Protein AF-A0A9D8VDS2-F1 (afdb_monomer_lite)

Secondary structure (DSSP, 8-state):
--HHHHHHHHHHHHHHHHHHHHHHHHHHHHHHTTS-HHHHHHHHHHHHHHHHHHHHHHHHHHHHHS---HHHHHHHHHHHHHHHHHHHHHHHHHHHHHHHHTT-

Structure (mmCIF, N/CA/C/O backbone):
data_AF-A0A9D8VDS2-F1
#
_entry.id   AF-A0A9D8VDS2-F1
#
loop_
_atom_site.group_PDB
_atom_site.id
_atom_site.type_symbol
_atom_site.label_atom_id
_atom_site.label_alt_id
_atom_site.label_comp_id
_atom_site.label_asym_id
_atom_site.label_entity_id
_atom_site.label_seq_id
_atom_site.pdbx_PDB_ins_code
_atom_site.Cartn_x
_atom_site.Cartn_y
_atom_site.Cartn_z
_atom_site.occupancy
_atom_site.B_iso_or_equiv
_atom_site.auth_seq_id
_atom_site.auth_comp_id
_atom_site.auth_asym_id
_atom_site.auth_atom_id
_atom_site.pdbx_PDB_model_num
ATOM 1 N N . MET A 1 1 ? 14.790 -7.814 -24.261 1.00 57.50 1 MET A N 1
ATOM 2 C CA . MET A 1 1 ? 13.501 -7.673 -23.561 1.00 57.50 1 MET A CA 1
ATOM 3 C C . MET A 1 1 ? 12.586 -6.959 -24.524 1.00 57.50 1 MET A C 1
ATOM 5 O O . MET A 1 1 ? 12.927 -5.843 -24.912 1.00 57.50 1 MET A O 1
ATOM 9 N N . GLU A 1 2 ? 11.538 -7.614 -25.017 1.00 68.19 2 GLU A N 1
ATOM 10 C CA . GLU A 1 2 ? 10.599 -6.914 -25.890 1.00 68.19 2 GLU A CA 1
ATOM 11 C C . GLU A 1 2 ? 9.890 -5.818 -25.078 1.00 68.19 2 GLU A C 1
ATOM 13 O O . GLU A 1 2 ? 9.687 -5.978 -23.869 1.00 68.19 2 GLU A O 1
ATOM 18 N N . PRO A 1 3 ? 9.521 -4.682 -25.692 1.00 71.00 3 PRO A N 1
ATOM 19 C CA . PRO A 1 3 ? 8.855 -3.586 -24.986 1.00 71.00 3 PRO A CA 1
ATOM 20 C C . PRO A 1 3 ? 7.566 -4.027 -24.266 1.00 71.00 3 PRO A C 1
ATOM 22 O O . PRO A 1 3 ? 7.209 -3.438 -23.244 1.00 71.00 3 PRO A O 1
ATOM 25 N N . ASN A 1 4 ? 6.918 -5.098 -24.741 1.00 80.88 4 ASN A N 1
ATOM 26 C CA . ASN A 1 4 ? 5.756 -5.711 -24.095 1.00 80.88 4 ASN A CA 1
ATOM 27 C C . ASN A 1 4 ? 6.094 -6.433 -22.779 1.00 80.88 4 ASN A C 1
ATOM 29 O O . ASN A 1 4 ? 5.335 -6.317 -21.817 1.00 80.88 4 ASN A O 1
ATOM 33 N N . ASP A 1 5 ? 7.236 -7.118 -22.685 1.00 85.00 5 ASP A N 1
ATOM 34 C CA . ASP A 1 5 ? 7.612 -7.886 -21.488 1.00 85.00 5 ASP A CA 1
ATOM 35 C C . ASP A 1 5 ? 7.838 -6.965 -20.287 1.00 85.00 5 ASP A C 1
ATOM 37 O O . ASP A 1 5 ? 7.364 -7.221 -19.179 1.00 85.00 5 ASP A O 1
ATOM 41 N N . ALA A 1 6 ? 8.533 -5.847 -20.518 1.00 82.06 6 ALA A N 1
ATOM 42 C CA . ALA A 1 6 ? 8.790 -4.842 -19.492 1.00 82.06 6 ALA A CA 1
ATOM 43 C C . ALA A 1 6 ? 7.490 -4.179 -19.012 1.00 82.06 6 ALA A C 1
ATOM 45 O O . ALA A 1 6 ? 7.346 -3.87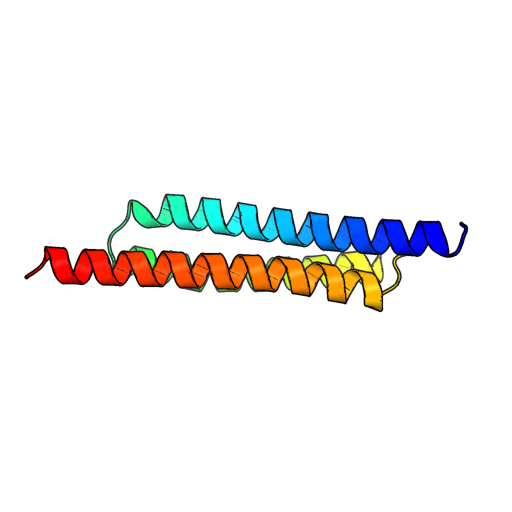5 -17.825 1.00 82.06 6 ALA A O 1
ATOM 46 N N . TYR A 1 7 ? 6.524 -3.985 -19.914 1.00 86.69 7 TYR A N 1
ATOM 47 C CA . TYR A 1 7 ? 5.217 -3.431 -19.578 1.00 86.69 7 TYR A CA 1
ATOM 48 C C . TYR A 1 7 ? 4.401 -4.391 -18.701 1.00 86.69 7 TYR A C 1
ATOM 50 O O . TYR A 1 7 ? 3.953 -4.007 -17.618 1.00 86.69 7 TYR A O 1
ATOM 58 N N . VAL A 1 8 ? 4.268 -5.656 -19.118 1.00 89.38 8 VAL A N 1
ATOM 59 C CA . VAL A 1 8 ? 3.531 -6.690 -18.368 1.00 89.38 8 VAL A CA 1
ATOM 60 C C . VAL A 1 8 ? 4.165 -6.935 -16.997 1.00 89.38 8 VAL A C 1
ATOM 62 O O . VAL A 1 8 ? 3.448 -7.035 -15.997 1.00 89.38 8 VAL A O 1
ATOM 65 N N . LEU A 1 9 ? 5.500 -6.963 -16.918 1.00 87.94 9 LEU A N 1
ATOM 66 C CA . LEU A 1 9 ? 6.226 -7.086 -15.652 1.00 87.94 9 LEU A CA 1
ATOM 67 C C . LEU A 1 9 ? 5.914 -5.916 -14.711 1.00 87.94 9 LEU A C 1
ATOM 69 O O . LEU A 1 9 ? 5.606 -6.132 -13.540 1.00 87.94 9 LEU A O 1
ATOM 73 N N . SER A 1 10 ? 5.948 -4.685 -15.227 1.00 86.69 10 SER A N 1
ATOM 74 C CA . SER A 1 10 ? 5.665 -3.474 -14.445 1.00 86.69 10 SER A CA 1
ATOM 75 C C . SER A 1 10 ? 4.244 -3.488 -13.881 1.00 86.69 10 SER A C 1
ATOM 77 O O . SER A 1 10 ? 4.038 -3.183 -12.707 1.00 86.69 10 SER A O 1
ATOM 79 N N . LEU A 1 11 ? 3.271 -3.895 -14.701 1.00 88.38 11 LEU A N 1
ATOM 80 C CA . LEU A 1 11 ? 1.869 -3.991 -14.305 1.00 88.38 11 LEU A CA 1
ATOM 81 C C . LE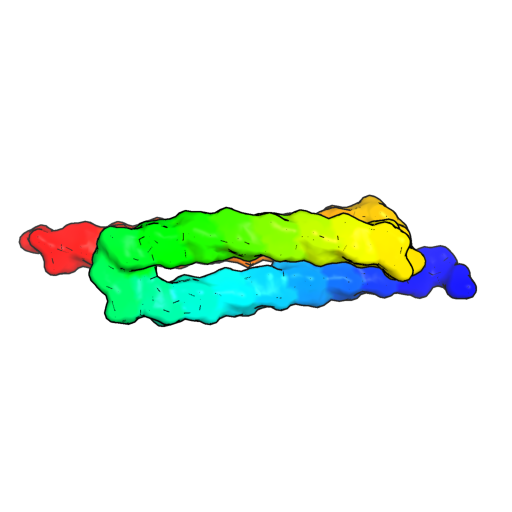U A 1 11 ? 1.660 -5.063 -13.226 1.00 88.38 11 LEU A C 1
ATOM 83 O O . LEU A 1 11 ? 1.014 -4.824 -12.208 1.00 88.38 11 LEU A O 1
ATOM 87 N N . THR A 1 12 ? 2.256 -6.239 -13.430 1.00 90.88 12 THR A N 1
ATOM 88 C CA . THR A 1 12 ? 2.135 -7.374 -12.507 1.00 90.88 12 THR A CA 1
ATOM 89 C C . THR A 1 12 ? 2.776 -7.058 -11.159 1.00 90.88 12 THR A C 1
ATOM 91 O O . THR A 1 12 ? 2.186 -7.344 -10.119 1.00 90.88 12 THR A O 1
ATOM 94 N N . LEU A 1 13 ? 3.949 -6.414 -11.156 1.00 88.38 13 LEU A N 1
ATOM 95 C CA . LEU A 1 13 ? 4.614 -5.983 -9.927 1.00 88.38 13 LEU A CA 1
ATOM 96 C C . LEU A 1 13 ? 3.799 -4.921 -9.185 1.00 88.38 13 LEU A C 1
ATOM 98 O O . LEU A 1 13 ? 3.616 -5.048 -7.976 1.00 88.38 13 LEU A O 1
ATOM 102 N N . GLY A 1 14 ? 3.264 -3.916 -9.882 1.00 83.25 14 GLY A N 1
ATOM 103 C CA . GLY A 1 14 ? 2.420 -2.897 -9.254 1.00 83.25 14 GLY A CA 1
ATOM 104 C C . GLY A 1 14 ? 1.184 -3.507 -8.587 1.00 83.25 14 GLY A C 1
ATOM 105 O O . GLY A 1 14 ? 0.902 -3.218 -7.420 1.00 83.25 14 GLY A O 1
ATOM 106 N N . ILE A 1 15 ? 0.508 -4.437 -9.274 1.00 88.31 15 ILE A N 1
ATOM 107 C CA . ILE A 1 15 ? -0.627 -5.189 -8.718 1.00 88.31 15 ILE A CA 1
ATOM 108 C C . ILE A 1 15 ? -0.196 -6.021 -7.507 1.00 88.31 15 ILE A C 1
ATOM 110 O O . ILE A 1 15 ? -0.839 -5.945 -6.462 1.00 88.31 15 ILE A O 1
ATOM 114 N N . ALA A 1 16 ? 0.892 -6.788 -7.614 1.00 90.31 16 ALA A N 1
ATOM 115 C CA . ALA A 1 16 ? 1.371 -7.645 -6.533 1.00 90.31 16 ALA A CA 1
ATOM 116 C C . ALA A 1 16 ? 1.683 -6.839 -5.262 1.00 90.31 16 ALA A C 1
ATOM 118 O O . ALA A 1 16 ? 1.222 -7.198 -4.178 1.00 90.31 16 ALA A O 1
ATOM 119 N N . PHE A 1 17 ? 2.385 -5.709 -5.389 1.00 87.38 17 PHE A N 1
ATOM 120 C CA . PHE A 1 17 ? 2.662 -4.818 -4.259 1.00 87.38 17 PHE A CA 1
ATOM 121 C C . PHE A 1 17 ? 1.384 -4.208 -3.672 1.00 87.38 17 PHE A C 1
ATOM 123 O O . PHE A 1 17 ? 1.238 -4.158 -2.448 1.00 87.38 17 PHE A O 1
ATOM 130 N N . GLY A 1 18 ? 0.435 -3.797 -4.516 1.00 82.94 18 GLY A N 1
ATOM 131 C CA . GLY A 1 18 ? -0.868 -3.308 -4.064 1.00 82.94 18 GLY A CA 1
ATOM 132 C C . GLY A 1 18 ? -1.660 -4.367 -3.284 1.00 82.94 18 GLY A C 1
ATOM 133 O O . GLY A 1 18 ? -2.243 -4.067 -2.241 1.00 82.94 18 GLY A O 1
ATOM 134 N N . VAL A 1 19 ? -1.633 -5.625 -3.733 1.00 87.75 19 VAL A N 1
ATOM 135 C CA . VAL A 1 19 ? -2.278 -6.755 -3.043 1.00 87.75 19 VAL A CA 1
ATOM 136 C C . VAL A 1 19 ? -1.603 -7.039 -1.701 1.00 87.75 19 VAL A C 1
ATOM 138 O O . VAL A 1 19 ? -2.296 -7.193 -0.695 1.00 87.75 19 VAL A O 1
ATOM 141 N N . VAL A 1 20 ? -0.266 -7.056 -1.649 1.00 89.38 20 VAL A N 1
ATOM 142 C CA . VAL A 1 20 ? 0.490 -7.241 -0.397 1.00 89.38 20 VAL A CA 1
ATOM 143 C C . VAL A 1 20 ? 0.155 -6.138 0.608 1.00 89.38 20 VAL A C 1
ATOM 145 O O . VAL A 1 20 ? -0.082 -6.429 1.783 1.00 89.38 20 VAL A O 1
ATOM 148 N N . TYR A 1 21 ? 0.054 -4.886 0.151 1.00 87.81 21 TYR A N 1
ATOM 149 C CA . TYR A 1 21 ? -0.394 -3.772 0.986 1.00 87.81 21 TYR A CA 1
ATOM 150 C C . TYR A 1 21 ? -1.805 -4.006 1.546 1.00 87.81 21 TYR A C 1
ATOM 152 O O . TYR A 1 21 ? -2.022 -3.878 2.755 1.00 87.81 21 TYR A O 1
ATOM 160 N N . GLY A 1 22 ? -2.759 -4.381 0.687 1.00 83.50 22 GLY A N 1
ATOM 161 C CA . GLY A 1 22 ? -4.138 -4.659 1.095 1.00 83.50 22 GLY A CA 1
ATOM 162 C C . GLY A 1 22 ? -4.238 -5.813 2.098 1.00 83.50 22 GLY A C 1
ATOM 163 O O . GLY A 1 22 ? -5.006 -5.746 3.057 1.00 83.50 22 GLY A O 1
ATOM 164 N N . LEU A 1 23 ? -3.410 -6.846 1.945 1.00 86.94 23 LEU A N 1
ATOM 165 C CA . LEU A 1 23 ? -3.373 -7.975 2.871 1.00 86.94 23 LEU A CA 1
ATOM 166 C C . LEU A 1 23 ? -2.792 -7.574 4.235 1.00 86.94 23 LEU A C 1
ATOM 168 O O . LEU A 1 23 ? -3.358 -7.918 5.275 1.00 86.94 23 LEU A O 1
ATOM 172 N N . ALA A 1 24 ? -1.705 -6.796 4.239 1.00 84.06 24 ALA A N 1
ATOM 173 C CA . ALA A 1 24 ? -1.119 -6.250 5.461 1.00 84.06 24 ALA A CA 1
ATOM 174 C C . ALA A 1 24 ? -2.128 -5.370 6.214 1.00 84.06 24 ALA A C 1
ATOM 176 O O . ALA A 1 24 ? -2.299 -5.526 7.425 1.00 84.06 24 ALA A O 1
ATOM 177 N N . SER A 1 25 ? -2.851 -4.514 5.482 1.00 80.75 25 SER A N 1
ATOM 178 C CA . SER A 1 25 ? -3.961 -3.714 6.006 1.00 80.75 25 SER A CA 1
ATOM 179 C C . SER A 1 25 ? -5.001 -4.574 6.719 1.00 80.75 25 SER A C 1
ATOM 181 O O . SER A 1 25 ? -5.298 -4.367 7.899 1.00 80.75 25 SER A O 1
ATOM 183 N N . PHE A 1 26 ? -5.501 -5.595 6.024 1.00 82.56 26 PHE A N 1
ATOM 184 C CA . PHE A 1 26 ? -6.545 -6.468 6.537 1.00 82.56 26 PHE A CA 1
ATOM 185 C C . PHE A 1 26 ? -6.121 -7.212 7.812 1.00 82.56 26 PHE A C 1
ATOM 187 O O . PHE A 1 26 ? -6.904 -7.328 8.759 1.00 82.56 26 PHE A O 1
ATOM 194 N N . ILE A 1 27 ? -4.871 -7.680 7.877 1.00 84.12 27 ILE A N 1
ATOM 195 C CA . ILE A 1 27 ? -4.329 -8.358 9.063 1.00 84.12 27 ILE A CA 1
ATOM 196 C C . ILE A 1 27 ? -4.233 -7.387 10.244 1.00 84.12 27 ILE A C 1
ATOM 198 O O . ILE A 1 27 ? -4.719 -7.704 11.333 1.00 84.12 27 ILE A O 1
ATOM 202 N N . THR A 1 28 ? -3.655 -6.197 10.041 1.00 80.06 28 THR A N 1
ATOM 203 C CA . THR A 1 28 ? -3.564 -5.167 11.091 1.00 80.06 28 THR A CA 1
ATOM 204 C C . THR A 1 28 ? -4.948 -4.806 11.619 1.00 80.06 28 THR A C 1
ATOM 206 O O . THR A 1 28 ? -5.157 -4.753 12.833 1.00 80.06 28 THR A O 1
ATOM 209 N N . TYR A 1 29 ? -5.914 -4.641 10.718 1.00 75.88 29 TYR A N 1
ATOM 210 C CA . TYR A 1 29 ? -7.296 -4.352 11.065 1.00 75.88 29 TYR A CA 1
ATOM 211 C C . TYR A 1 29 ? -7.929 -5.469 11.903 1.00 75.88 29 TYR A C 1
ATOM 213 O O . TYR A 1 29 ? -8.462 -5.214 12.984 1.00 75.88 29 TYR A O 1
ATOM 221 N N . ARG A 1 30 ? -7.807 -6.729 11.467 1.00 79.50 30 ARG A N 1
ATOM 222 C CA . ARG A 1 30 ? -8.352 -7.889 12.190 1.00 79.50 30 ARG A CA 1
ATOM 223 C C . ARG A 1 30 ? -7.778 -8.018 13.604 1.00 79.50 30 ARG A C 1
ATOM 225 O O . ARG A 1 30 ? -8.498 -8.422 14.517 1.00 79.50 30 ARG A O 1
ATOM 232 N N . LEU A 1 31 ? -6.507 -7.664 13.796 1.00 77.69 31 LEU A N 1
ATOM 233 C CA . LEU A 1 31 ? -5.863 -7.638 15.112 1.00 77.69 31 LEU A CA 1
ATOM 234 C C . LEU A 1 31 ? -6.349 -6.466 15.976 1.00 77.69 31 LEU A C 1
ATOM 236 O O . LEU A 1 31 ? -6.543 -6.633 17.181 1.00 77.69 31 LEU A O 1
ATOM 240 N N . ALA A 1 32 ? -6.586 -5.300 15.371 1.00 75.50 32 ALA A N 1
ATOM 241 C CA . ALA 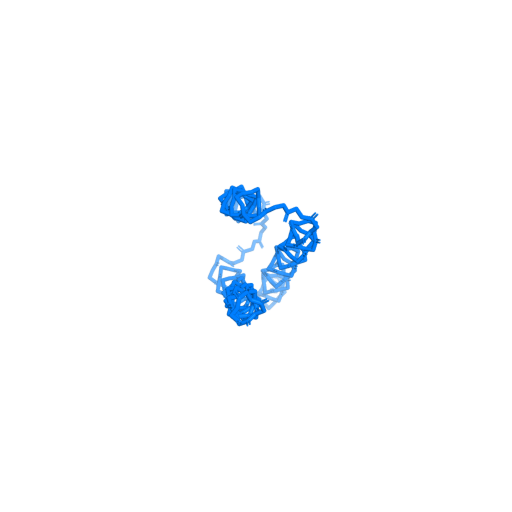A 1 32 ? -7.058 -4.107 16.069 1.00 75.50 32 ALA A CA 1
ATOM 242 C C . ALA A 1 32 ? -8.481 -4.272 16.627 1.00 75.50 32 ALA A C 1
ATOM 244 O O . ALA A 1 32 ? -8.772 -3.765 17.711 1.00 75.50 32 ALA A O 1
ATOM 245 N N . LEU A 1 33 ? -9.350 -5.021 15.937 1.00 72.56 33 LEU A N 1
ATOM 246 C CA . LEU A 1 33 ? -10.748 -5.232 16.343 1.00 72.56 33 LEU A CA 1
ATOM 247 C C . LEU A 1 33 ? -10.941 -5.923 17.691 1.00 72.56 33 LEU A C 1
ATOM 249 O O . LEU A 1 33 ? -12.012 -5.826 18.281 1.00 72.56 33 LEU A O 1
ATOM 253 N N . ARG A 1 34 ? -9.917 -6.607 18.202 1.00 73.81 34 ARG A N 1
ATOM 254 C CA . ARG A 1 34 ? -9.972 -7.269 19.513 1.00 73.81 34 ARG A CA 1
ATOM 255 C C . ARG A 1 34 ? -9.642 -6.331 20.679 1.00 73.81 34 ARG A C 1
ATOM 257 O O . ARG A 1 34 ? -9.567 -6.793 21.814 1.00 73.81 34 ARG A O 1
ATOM 264 N N . LYS A 1 35 ? -9.381 -5.044 20.423 1.00 76.62 35 LYS A N 1
ATOM 265 C CA . LYS A 1 35 ? -8.909 -4.081 21.431 1.00 76.62 35 LYS A CA 1
ATOM 266 C C . LYS A 1 35 ? -9.913 -2.951 21.678 1.00 76.62 35 LYS A C 1
ATOM 268 O O . LYS A 1 35 ? -10.849 -2.747 20.915 1.00 76.62 35 LYS A O 1
ATOM 273 N N . SER A 1 36 ? -9.704 -2.213 22.773 1.00 77.88 36 SER A N 1
ATOM 274 C CA . SER A 1 36 ? -10.529 -1.055 23.150 1.00 77.88 36 SER A CA 1
ATOM 275 C C . SER A 1 36 ? -10.579 0.008 22.040 1.00 77.88 36 SER A C 1
ATOM 277 O O . SER A 1 36 ? -9.622 0.143 21.281 1.00 77.88 36 SER A O 1
ATOM 279 N N . ALA A 1 37 ? -11.643 0.818 21.984 1.00 72.44 37 ALA A N 1
ATOM 280 C CA . ALA A 1 37 ? -11.825 1.850 20.952 1.00 72.44 37 ALA A CA 1
ATOM 281 C C . ALA A 1 37 ? -10.635 2.829 20.830 1.00 72.44 37 ALA A C 1
ATOM 283 O O . ALA A 1 37 ? -10.236 3.188 19.722 1.00 72.44 37 ALA A O 1
ATOM 284 N N . ARG A 1 38 ? -10.014 3.209 21.958 1.00 74.94 38 ARG A N 1
ATOM 285 C CA . ARG A 1 38 ? -8.822 4.077 21.975 1.00 74.94 38 ARG A CA 1
ATOM 286 C C . ARG A 1 38 ? -7.605 3.381 21.362 1.00 74.94 38 ARG A C 1
ATOM 288 O O . ARG A 1 38 ? -6.891 3.971 20.555 1.00 74.94 38 ARG A O 1
ATOM 295 N N . THR A 1 39 ? -7.381 2.117 21.718 1.00 76.31 39 THR A N 1
ATOM 296 C CA . THR A 1 39 ? -6.286 1.306 21.163 1.00 76.31 39 THR A CA 1
ATOM 297 C C . THR A 1 39 ? -6.520 0.986 19.688 1.00 76.31 39 THR A C 1
ATOM 299 O O . THR A 1 39 ? -5.572 0.986 18.912 1.00 76.31 39 THR A O 1
ATOM 302 N 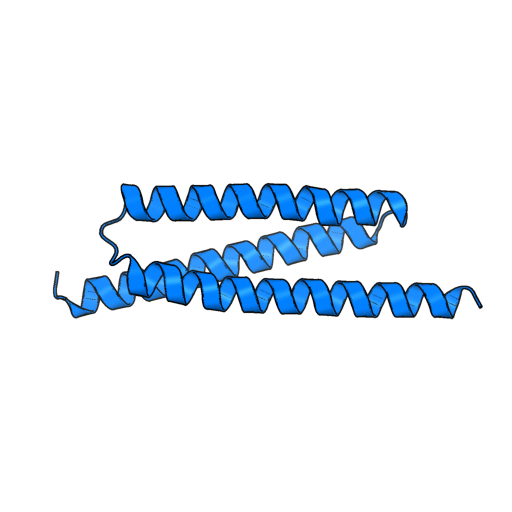N . PHE A 1 40 ? -7.771 0.765 19.285 1.00 77.69 40 PHE A N 1
ATOM 303 C CA . PHE A 1 40 ? -8.158 0.547 17.896 1.00 77.69 40 PHE A CA 1
ATOM 304 C C . PHE A 1 40 ? -7.787 1.744 17.017 1.00 77.69 40 PHE A C 1
ATOM 306 O O . PHE A 1 40 ? -7.113 1.555 16.012 1.00 77.69 40 PHE A O 1
ATOM 313 N N . MET A 1 41 ? -8.145 2.972 17.418 1.00 78.00 41 MET A N 1
ATOM 314 C CA . MET A 1 41 ? -7.773 4.176 16.662 1.00 78.00 41 MET A CA 1
ATOM 315 C C . MET A 1 41 ? -6.256 4.344 16.562 1.00 78.00 41 MET A C 1
ATOM 317 O O . MET A 1 41 ? -5.746 4.621 15.481 1.00 78.00 41 MET A O 1
ATOM 321 N N . MET A 1 42 ? -5.525 4.127 17.660 1.00 81.19 42 MET A N 1
ATOM 322 C CA . MET A 1 42 ? -4.063 4.237 17.661 1.00 81.19 42 MET A CA 1
ATOM 323 C C . MET A 1 42 ? -3.405 3.203 16.733 1.00 81.19 42 MET A C 1
ATOM 325 O O . MET A 1 42 ? -2.491 3.546 15.989 1.00 81.19 42 MET A O 1
ATOM 329 N N . VAL A 1 43 ? -3.896 1.959 16.719 1.00 79.94 43 VAL A N 1
ATOM 330 C CA . VAL A 1 43 ? -3.394 0.901 15.824 1.00 79.94 43 VAL A CA 1
ATOM 331 C C . VAL A 1 43 ? -3.816 1.141 14.373 1.00 79.94 43 VAL A C 1
ATOM 333 O O . VAL A 1 43 ? -3.018 0.905 13.471 1.00 79.94 43 VAL A O 1
ATOM 336 N N . ALA A 1 44 ? -5.029 1.637 14.129 1.00 78.19 44 ALA A N 1
ATOM 337 C CA . ALA A 1 44 ? -5.517 1.933 12.786 1.00 78.19 44 ALA A CA 1
ATOM 338 C C . ALA A 1 44 ? -4.728 3.087 12.149 1.00 78.19 44 ALA A C 1
ATOM 340 O O . ALA A 1 44 ? -4.132 2.897 11.092 1.00 78.19 44 ALA A O 1
ATOM 341 N N . PHE A 1 45 ? -4.646 4.245 12.813 1.00 80.00 45 PHE A N 1
ATOM 342 C CA . PHE A 1 45 ? -3.912 5.408 12.301 1.00 80.00 45 PHE A CA 1
ATOM 343 C C . PHE A 1 45 ? -2.397 5.192 12.305 1.00 80.00 45 PHE A C 1
ATOM 345 O O . PHE A 1 45 ? -1.738 5.457 11.302 1.00 80.00 45 PHE A O 1
ATOM 352 N N . GLY A 1 46 ? -1.836 4.664 13.398 1.00 83.56 46 GLY A N 1
ATOM 353 C CA . GLY A 1 46 ? -0.404 4.368 13.479 1.00 83.56 46 GLY A CA 1
ATOM 354 C C . GLY A 1 46 ? 0.012 3.293 12.475 1.00 83.56 46 GLY A C 1
ATOM 355 O O . GLY A 1 46 ? 0.987 3.456 11.745 1.00 83.56 46 GLY A O 1
ATOM 356 N N . GLY A 1 47 ? -0.777 2.223 12.364 1.00 82.56 47 GLY A N 1
ATOM 357 C CA . GLY A 1 47 ? -0.564 1.172 11.375 1.00 82.56 47 GLY A CA 1
ATOM 358 C C . GLY A 1 47 ? -0.727 1.669 9.939 1.00 82.56 47 GLY A C 1
ATOM 359 O O . GLY A 1 47 ? 0.001 1.211 9.064 1.00 82.56 47 GLY A O 1
ATOM 360 N N . MET A 1 48 ? -1.642 2.607 9.678 1.00 84.38 48 MET A N 1
ATOM 361 C CA . MET A 1 48 ? -1.790 3.245 8.366 1.00 84.38 48 MET A CA 1
ATOM 362 C C . MET A 1 48 ? -0.554 4.078 8.011 1.00 84.38 48 MET A C 1
ATOM 364 O O . MET A 1 48 ? -0.019 3.907 6.920 1.00 84.38 48 MET A O 1
ATOM 368 N N . ALA A 1 49 ? -0.048 4.905 8.931 1.00 86.50 49 ALA A N 1
ATOM 369 C CA . ALA A 1 49 ? 1.159 5.706 8.709 1.00 86.50 49 ALA A CA 1
ATOM 370 C C . ALA A 1 49 ? 2.388 4.832 8.401 1.00 86.50 49 ALA A C 1
ATOM 372 O O . ALA A 1 49 ? 3.094 5.073 7.422 1.00 86.50 49 ALA A O 1
ATOM 373 N N . ILE A 1 50 ? 2.601 3.767 9.182 1.00 86.69 50 ILE A N 1
ATOM 374 C CA . ILE A 1 50 ? 3.700 2.817 8.953 1.00 86.69 50 ILE A CA 1
ATOM 375 C C . ILE A 1 50 ? 3.545 2.134 7.588 1.00 86.69 50 ILE A C 1
ATOM 377 O O . ILE A 1 50 ? 4.506 2.054 6.826 1.00 86.69 50 ILE A O 1
ATOM 381 N N . ARG A 1 51 ? 2.337 1.672 7.241 1.00 84.06 51 ARG A N 1
ATOM 382 C CA . ARG A 1 51 ? 2.075 1.036 5.942 1.00 84.06 51 ARG A CA 1
ATOM 383 C C . ARG A 1 51 ? 2.279 1.993 4.769 1.00 84.06 51 ARG A C 1
ATOM 385 O O . ARG A 1 51 ? 2.803 1.562 3.750 1.00 84.06 51 ARG A O 1
ATOM 392 N N . LEU A 1 52 ? 1.909 3.267 4.906 1.00 86.94 52 LEU A N 1
ATOM 393 C CA . LEU A 1 52 ? 2.169 4.302 3.900 1.00 86.94 52 LEU A CA 1
ATOM 394 C C . LEU A 1 52 ? 3.668 4.530 3.698 1.00 86.94 52 LEU A C 1
ATOM 396 O O . LEU A 1 52 ? 4.123 4.546 2.558 1.00 86.94 52 LEU A O 1
ATOM 400 N N . MET A 1 53 ? 4.442 4.639 4.784 1.00 90.19 53 MET A N 1
ATOM 401 C CA . MET A 1 53 ? 5.900 4.742 4.680 1.00 90.19 53 MET A CA 1
ATOM 402 C C . MET A 1 53 ? 6.508 3.504 4.021 1.00 90.19 53 MET A C 1
ATOM 404 O O . MET A 1 53 ? 7.315 3.643 3.110 1.00 90.19 53 MET A O 1
ATOM 408 N N . MET A 1 54 ? 6.102 2.297 4.426 1.00 88.56 54 MET A N 1
ATOM 409 C CA . MET A 1 54 ? 6.604 1.062 3.813 1.00 88.56 54 MET A CA 1
ATOM 410 C C . MET A 1 54 ? 6.245 0.968 2.329 1.00 88.56 54 MET A C 1
ATOM 412 O O . MET A 1 54 ? 7.095 0.598 1.526 1.00 88.56 54 MET A O 1
ATOM 416 N N . ALA A 1 55 ? 5.016 1.330 1.956 1.00 87.31 55 ALA A N 1
ATOM 417 C CA . ALA A 1 55 ? 4.572 1.366 0.568 1.00 87.31 55 ALA A CA 1
ATOM 418 C C . ALA A 1 55 ? 5.392 2.360 -0.266 1.00 87.31 55 ALA A C 1
ATOM 420 O O . ALA A 1 55 ? 5.875 2.003 -1.337 1.00 87.31 55 ALA A O 1
ATOM 421 N N . ALA A 1 56 ? 5.602 3.577 0.243 1.00 89.88 56 ALA A N 1
ATOM 422 C CA . ALA A 1 56 ? 6.420 4.587 -0.422 1.00 89.88 56 ALA A CA 1
ATOM 423 C C . ALA A 1 56 ? 7.867 4.107 -0.603 1.00 89.88 56 ALA A C 1
ATOM 425 O O . ALA A 1 56 ? 8.400 4.166 -1.709 1.00 89.88 56 ALA A O 1
ATOM 426 N N . THR A 1 57 ? 8.478 3.557 0.450 1.00 91.50 57 THR A N 1
ATOM 427 C CA . THR A 1 57 ? 9.828 2.983 0.387 1.00 91.50 57 THR A CA 1
ATOM 428 C C . THR A 1 57 ? 9.904 1.838 -0.620 1.00 91.50 57 THR A C 1
ATOM 430 O O . THR A 1 57 ? 10.834 1.794 -1.417 1.00 91.50 57 THR A O 1
ATOM 433 N N . ALA A 1 58 ? 8.920 0.936 -0.638 1.00 89.25 58 ALA A N 1
ATOM 434 C CA . ALA A 1 58 ? 8.871 -0.169 -1.590 1.00 89.25 58 ALA A CA 1
ATOM 435 C C . ALA A 1 58 ? 8.770 0.323 -3.041 1.00 89.25 58 ALA A C 1
ATOM 437 O O . ALA A 1 58 ? 9.512 -0.153 -3.894 1.00 89.25 58 ALA A O 1
ATOM 438 N N . VAL A 1 59 ? 7.910 1.309 -3.313 1.00 90.56 59 VAL A N 1
ATOM 439 C CA . VAL A 1 59 ? 7.793 1.938 -4.638 1.00 90.56 59 VAL A CA 1
ATOM 440 C C . VAL A 1 59 ? 9.124 2.554 -5.065 1.00 90.56 59 VAL A C 1
ATOM 442 O O . VAL A 1 59 ? 9.574 2.301 -6.179 1.00 90.56 59 VAL A O 1
ATOM 445 N N . VAL A 1 60 ? 9.785 3.308 -4.180 1.00 93.69 60 VAL A N 1
ATOM 446 C CA . VAL A 1 60 ? 11.098 3.910 -4.463 1.00 93.69 60 VAL A CA 1
ATOM 447 C C . VAL A 1 60 ? 12.150 2.836 -4.743 1.00 93.69 60 VAL A C 1
ATOM 449 O O . VAL A 1 60 ? 12.885 2.953 -5.719 1.00 93.69 60 VAL A O 1
ATOM 452 N N . LEU A 1 61 ? 12.202 1.770 -3.939 1.00 92.00 61 LEU A N 1
ATOM 453 C CA . LEU A 1 61 ? 13.141 0.664 -4.142 1.00 92.00 61 LEU A CA 1
ATOM 454 C C . LEU A 1 61 ? 12.904 -0.050 -5.474 1.00 92.00 61 LEU A C 1
ATOM 456 O O . LEU A 1 61 ? 13.864 -0.337 -6.182 1.00 92.00 61 LEU A O 1
ATOM 460 N N . VAL A 1 62 ? 11.648 -0.308 -5.845 1.00 89.94 62 VAL A N 1
ATOM 461 C CA . VAL A 1 62 ? 11.324 -0.946 -7.128 1.00 89.94 62 VAL A CA 1
ATOM 462 C C . VAL A 1 62 ? 11.719 -0.044 -8.295 1.00 89.94 62 VAL A C 1
ATOM 464 O O . VAL A 1 62 ? 12.356 -0.521 -9.225 1.00 89.94 62 VAL A O 1
ATOM 467 N N . LEU A 1 63 ? 11.417 1.255 -8.234 1.00 90.19 63 LEU A N 1
ATOM 468 C CA . LEU A 1 63 ? 11.798 2.200 -9.289 1.00 90.19 63 LEU A CA 1
ATOM 469 C C . LEU A 1 63 ? 13.318 2.393 -9.408 1.00 90.19 63 LEU A C 1
ATOM 471 O O . LEU A 1 63 ? 13.806 2.660 -10.501 1.00 90.19 63 LEU A O 1
ATOM 475 N N . ALA A 1 64 ? 14.060 2.272 -8.305 1.00 91.38 64 ALA A N 1
ATOM 476 C CA . ALA A 1 64 ? 15.512 2.432 -8.298 1.00 91.38 64 ALA A CA 1
ATOM 477 C C . ALA A 1 64 ? 16.269 1.160 -8.714 1.00 91.38 64 ALA A C 1
ATOM 479 O O . ALA A 1 64 ? 17.350 1.261 -9.290 1.00 91.38 64 ALA A O 1
ATOM 480 N N . LEU A 1 65 ? 15.741 -0.026 -8.391 1.00 90.94 65 LEU A N 1
ATOM 481 C CA . LEU A 1 65 ? 16.469 -1.295 -8.517 1.00 90.94 65 LEU A CA 1
ATOM 482 C C . LEU A 1 65 ? 15.936 -2.213 -9.621 1.00 90.94 65 LEU A C 1
ATOM 484 O O . LEU A 1 65 ? 16.690 -3.045 -10.125 1.00 90.94 65 LEU A O 1
ATOM 488 N N . ALA A 1 66 ? 14.655 -2.112 -9.982 1.00 85.81 66 ALA A N 1
ATOM 489 C CA . ALA A 1 66 ? 14.046 -2.989 -10.975 1.00 85.81 66 ALA A CA 1
ATOM 490 C C . ALA A 1 66 ? 13.982 -2.309 -12.354 1.00 85.81 66 ALA A C 1
ATOM 492 O O . ALA A 1 66 ? 13.694 -1.115 -12.443 1.00 85.81 66 ALA A O 1
ATOM 493 N N . PRO A 1 67 ? 14.173 -3.061 -13.453 1.00 83.88 67 PRO A N 1
ATOM 494 C CA . PRO A 1 67 ? 14.033 -2.546 -14.813 1.00 83.88 67 PRO A CA 1
ATOM 495 C C . PRO A 1 67 ? 12.548 -2.426 -15.205 1.00 83.88 67 PRO A C 1
ATOM 497 O O . PRO A 1 67 ? 12.068 -3.108 -16.111 1.00 83.88 67 PRO A O 1
ATOM 500 N N . VAL A 1 68 ? 11.795 -1.591 -14.485 1.00 86.69 68 VAL A N 1
ATOM 501 C CA . VAL A 1 68 ? 10.358 -1.364 -14.699 1.00 86.69 68 VAL A CA 1
ATOM 502 C C . VAL A 1 68 ? 10.094 -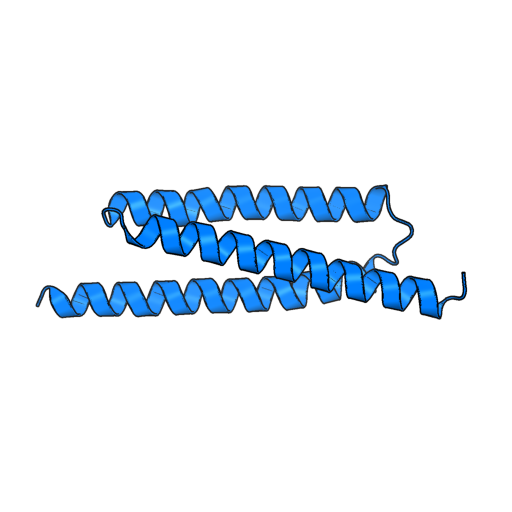0.031 -15.390 1.00 86.69 68 VAL A C 1
ATOM 504 O O . VAL A 1 68 ? 10.821 0.945 -15.221 1.00 86.69 68 VAL A O 1
ATOM 507 N N . GLN A 1 69 ? 9.003 0.029 -16.151 1.00 88.44 69 GLN A N 1
ATOM 508 C CA . GLN A 1 69 ? 8.496 1.278 -16.701 1.00 88.44 69 GLN A CA 1
ATOM 509 C C . GLN A 1 69 ? 7.725 2.031 -15.600 1.00 88.44 69 GLN A C 1
ATOM 511 O O . GLN A 1 69 ? 6.741 1.494 -15.077 1.00 88.44 69 GLN A O 1
ATOM 516 N N . PRO A 1 70 ? 8.114 3.273 -15.250 1.00 87.19 70 PRO A N 1
ATOM 517 C CA . PRO A 1 70 ? 7.563 3.957 -14.080 1.00 87.19 70 PRO A CA 1
ATOM 518 C C . PRO A 1 70 ? 6.050 4.164 -14.152 1.00 87.19 70 PRO A C 1
ATOM 520 O O . PRO A 1 70 ? 5.338 3.907 -13.186 1.00 87.19 70 PRO A O 1
ATOM 523 N N . LEU A 1 71 ? 5.544 4.595 -15.309 1.00 91.75 71 LEU A N 1
ATOM 524 C CA . LEU A 1 71 ? 4.136 4.948 -15.475 1.00 91.75 71 LEU A CA 1
ATOM 525 C C . LEU A 1 71 ? 3.177 3.752 -15.271 1.00 91.75 71 LEU A C 1
ATOM 527 O O . LEU A 1 71 ? 2.286 3.862 -14.425 1.00 91.75 71 LEU A O 1
ATOM 531 N N . PRO A 1 72 ? 3.330 2.600 -15.959 1.00 89.19 72 PRO A N 1
ATOM 532 C CA . PRO A 1 72 ? 2.459 1.441 -15.736 1.00 89.19 72 PRO A CA 1
ATOM 533 C C . PRO A 1 72 ? 2.620 0.823 -14.340 1.00 89.19 72 PRO A C 1
ATOM 535 O O . PRO A 1 72 ? 1.632 0.366 -13.765 1.00 89.19 72 PRO A O 1
ATOM 538 N N . PHE A 1 73 ? 3.823 0.847 -13.754 1.00 88.06 73 PHE A N 1
ATOM 539 C CA . PHE A 1 73 ? 4.030 0.383 -12.379 1.00 88.06 73 PHE A CA 1
ATOM 540 C C . PHE A 1 73 ? 3.274 1.253 -11.366 1.00 88.06 73 PHE A C 1
ATOM 542 O O . PHE A 1 73 ? 2.479 0.745 -10.578 1.00 88.06 73 PHE A O 1
ATOM 549 N N . VAL A 1 74 ? 3.474 2.575 -11.413 1.00 89.75 74 VAL A N 1
ATOM 550 C CA . VAL A 1 74 ? 2.860 3.516 -10.466 1.00 89.75 74 VAL A CA 1
ATOM 551 C C . VAL A 1 74 ? 1.342 3.512 -10.606 1.00 89.75 74 VAL A C 1
ATOM 553 O O . VAL A 1 74 ? 0.646 3.442 -9.599 1.00 89.75 74 VAL A O 1
ATOM 556 N N . THR A 1 75 ? 0.812 3.545 -11.830 1.00 91.50 75 THR A N 1
ATOM 557 C CA . THR A 1 75 ? -0.644 3.571 -12.060 1.00 91.50 75 THR A CA 1
ATOM 558 C C . THR A 1 75 ? -1.333 2.296 -11.580 1.00 91.50 75 THR A C 1
ATOM 560 O O . THR A 1 75 ? -2.345 2.381 -10.885 1.00 91.50 75 THR A O 1
ATOM 563 N N . SER A 1 76 ? -0.774 1.120 -11.881 1.00 89.44 76 SER A N 1
ATOM 564 C CA . SER A 1 76 ? -1.329 -0.157 -11.418 1.00 89.44 76 SER A CA 1
ATOM 565 C C . SER A 1 76 ? -1.235 -0.313 -9.898 1.00 89.44 76 SER A C 1
ATOM 567 O O . SER A 1 76 ? -2.227 -0.679 -9.263 1.00 89.44 76 SER A O 1
ATOM 569 N N . PHE A 1 77 ? -0.096 0.050 -9.297 1.00 88.62 77 PHE A N 1
ATOM 570 C CA . PHE A 1 77 ? 0.065 0.085 -7.844 1.00 88.62 77 PHE A CA 1
ATOM 571 C C . PHE A 1 77 ? -0.963 1.011 -7.188 1.00 88.62 77 PHE A C 1
ATOM 573 O O . PHE A 1 77 ? -1.697 0.573 -6.304 1.00 88.62 77 PHE A O 1
ATOM 580 N N . PHE A 1 78 ? -1.063 2.267 -7.640 1.00 90.56 78 PHE A N 1
ATOM 581 C CA . PHE A 1 78 ? -1.989 3.247 -7.070 1.00 90.56 78 PHE A CA 1
ATOM 582 C C . PHE A 1 78 ? -3.449 2.834 -7.225 1.00 90.56 78 PHE A C 1
ATOM 584 O O . PHE A 1 78 ? -4.221 3.038 -6.294 1.00 90.56 78 PHE A O 1
ATOM 591 N N . ALA A 1 79 ? -3.835 2.236 -8.355 1.00 91.12 79 ALA A N 1
ATOM 592 C CA . ALA A 1 79 ? -5.198 1.754 -8.556 1.00 91.12 79 ALA A CA 1
ATOM 593 C C . ALA A 1 79 ? -5.573 0.689 -7.512 1.00 91.12 79 ALA A C 1
ATOM 595 O O . ALA A 1 79 ? -6.598 0.808 -6.839 1.00 91.12 79 ALA A O 1
ATOM 596 N N . VAL A 1 80 ? -4.720 -0.323 -7.322 1.00 89.31 80 VAL A N 1
ATOM 597 C CA . VAL A 1 80 ? -4.960 -1.393 -6.338 1.00 89.31 80 VAL A CA 1
ATOM 598 C C . VAL A 1 80 ? -4.882 -0.864 -4.908 1.00 89.31 80 VAL A C 1
ATOM 600 O O . VAL A 1 80 ? -5.739 -1.174 -4.081 1.00 89.31 80 VAL A O 1
ATOM 603 N N . PHE A 1 81 ? -3.895 -0.021 -4.624 1.00 87.38 81 PHE A N 1
ATOM 604 C CA . PHE A 1 81 ? -3.722 0.637 -3.336 1.00 87.38 81 PHE A CA 1
ATOM 605 C C . PHE A 1 81 ? -4.940 1.495 -2.956 1.00 87.38 81 PHE A C 1
ATOM 607 O O . PHE A 1 81 ? -5.441 1.392 -1.836 1.00 87.38 81 PHE A O 1
ATOM 614 N N . ALA A 1 82 ? -5.465 2.291 -3.891 1.00 90.00 82 ALA A N 1
ATOM 615 C CA . ALA A 1 82 ? -6.654 3.107 -3.675 1.00 90.00 82 ALA A CA 1
ATOM 616 C C . ALA A 1 82 ? -7.891 2.238 -3.417 1.00 90.00 82 ALA A C 1
ATOM 618 O O . ALA A 1 82 ? -8.634 2.507 -2.475 1.00 90.00 82 ALA A O 1
ATOM 619 N N . MET A 1 83 ? -8.088 1.160 -4.187 1.00 90.44 83 MET A N 1
ATOM 620 C CA . MET A 1 83 ? -9.174 0.204 -3.934 1.00 90.44 83 MET A CA 1
ATOM 621 C C . MET A 1 83 ? -9.071 -0.418 -2.536 1.00 90.44 83 MET A C 1
ATOM 623 O O . MET A 1 83 ? -10.070 -0.488 -1.818 1.00 90.44 83 MET A O 1
ATOM 627 N N . ALA A 1 84 ? -7.868 -0.822 -2.121 1.00 86.75 84 ALA A N 1
ATOM 628 C CA . ALA A 1 84 ? -7.629 -1.375 -0.792 1.00 86.75 84 ALA A CA 1
ATOM 629 C C . ALA A 1 84 ? -7.925 -0.353 0.319 1.00 86.75 84 ALA A C 1
ATOM 631 O O . ALA A 1 84 ? -8.582 -0.697 1.301 1.00 86.75 84 ALA A O 1
ATOM 632 N N . LEU A 1 85 ? -7.507 0.906 0.148 1.00 84.50 85 LEU A N 1
ATOM 633 C CA . LEU A 1 85 ? -7.802 1.988 1.090 1.00 84.50 85 LEU A CA 1
ATOM 634 C C . LEU A 1 85 ? -9.297 2.284 1.194 1.00 84.50 85 LEU A C 1
ATOM 636 O O . LEU A 1 85 ? -9.817 2.419 2.299 1.00 84.50 85 LEU A O 1
ATOM 640 N N . VAL A 1 86 ? -10.004 2.374 0.065 1.00 88.81 86 VAL A N 1
ATOM 641 C CA . VAL A 1 86 ? -11.458 2.593 0.058 1.00 88.81 86 VAL A CA 1
ATOM 642 C C . VAL A 1 86 ? -12.157 1.466 0.809 1.00 88.81 86 VAL A C 1
ATOM 644 O O . VAL A 1 86 ? -13.035 1.726 1.637 1.00 88.81 86 VAL A O 1
ATOM 647 N N . LEU A 1 87 ? -11.744 0.220 0.571 1.00 86.94 87 LEU A N 1
ATOM 648 C CA . LEU A 1 87 ? -12.283 -0.937 1.272 1.00 86.94 87 LEU A CA 1
ATOM 649 C C . LE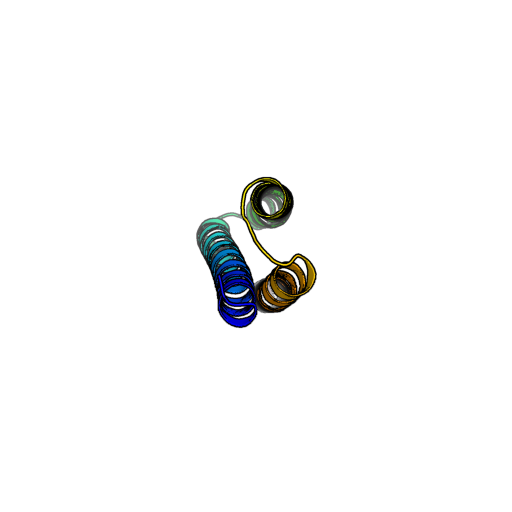U A 1 87 ? -11.989 -0.866 2.777 1.00 86.94 87 LEU A C 1
ATOM 651 O O . LEU A 1 87 ? -12.901 -1.061 3.580 1.00 86.94 87 LEU A O 1
ATOM 655 N N . GLU A 1 88 ? -10.765 -0.511 3.167 1.00 83.75 88 GLU A N 1
ATOM 656 C CA . GLU A 1 88 ? -10.367 -0.329 4.566 1.00 83.75 88 GLU A CA 1
ATOM 657 C C . GLU A 1 88 ? -11.214 0.744 5.268 1.00 83.75 88 GLU A C 1
ATOM 659 O O . GLU A 1 88 ? -11.811 0.472 6.313 1.00 83.75 88 GLU A O 1
ATOM 664 N N . VAL A 1 89 ? -11.337 1.934 4.675 1.00 83.69 89 VAL A N 1
ATOM 665 C CA . VAL A 1 89 ? -12.111 3.054 5.237 1.00 83.69 89 VAL A CA 1
ATOM 666 C C . VAL A 1 89 ? -13.595 2.702 5.334 1.00 83.69 89 VAL A C 1
ATOM 668 O O . VAL A 1 89 ? -14.221 2.945 6.367 1.00 83.69 89 VAL A O 1
ATOM 671 N N . THR A 1 90 ? -14.161 2.076 4.300 1.00 85.12 90 THR A N 1
ATOM 672 C CA . THR A 1 90 ? -15.580 1.683 4.278 1.00 85.12 90 THR A CA 1
ATOM 673 C C . THR A 1 90 ? -15.890 0.656 5.365 1.00 85.12 90 THR A C 1
ATOM 675 O O . THR A 1 90 ? -16.908 0.750 6.057 1.00 85.12 90 THR A O 1
ATOM 678 N N . VAL A 1 91 ? -15.008 -0.329 5.542 1.00 82.50 91 VAL A N 1
ATOM 679 C CA . VAL A 1 91 ? -15.142 -1.355 6.581 1.00 82.50 91 VAL A CA 1
ATOM 680 C C . VAL A 1 91 ? -15.023 -0.730 7.974 1.00 82.50 91 VAL A C 1
ATOM 682 O O . VAL A 1 91 ? -15.838 -1.029 8.850 1.00 82.50 91 VAL A O 1
ATOM 685 N N . LEU A 1 92 ? -14.075 0.189 8.168 1.00 78.00 92 LEU A N 1
ATOM 686 C CA . LEU A 1 92 ? -13.870 0.888 9.434 1.00 78.00 92 LEU A CA 1
ATOM 687 C C . LEU A 1 92 ? -15.081 1.749 9.812 1.00 78.00 92 LEU A C 1
ATOM 689 O O . LEU A 1 92 ? -15.578 1.655 10.936 1.00 78.00 92 LEU A O 1
ATOM 693 N N . HIS A 1 93 ? -15.613 2.504 8.850 1.00 80.12 93 HIS A N 1
ATOM 694 C CA . HIS A 1 93 ? -16.789 3.342 9.047 1.00 80.12 93 HIS A CA 1
ATOM 695 C C . HIS A 1 93 ? -18.022 2.509 9.425 1.00 80.12 93 HIS A C 1
ATOM 697 O O . HIS A 1 93 ? -18.656 2.770 10.447 1.00 80.12 93 HIS A O 1
ATOM 703 N N . ARG A 1 94 ? -18.298 1.426 8.680 1.00 80.19 94 ARG A N 1
ATOM 704 C CA . ARG A 1 94 ? -19.421 0.513 8.964 1.00 80.19 94 ARG A CA 1
ATOM 705 C C . ARG A 1 94 ? -19.379 -0.069 10.374 1.00 80.19 94 ARG A C 1
ATOM 707 O O . ARG A 1 94 ? -20.427 -0.266 10.990 1.00 80.19 94 ARG A O 1
ATOM 714 N N . GLN A 1 95 ? -18.193 -0.378 10.891 1.00 73.88 95 GLN A N 1
ATOM 715 C CA . GLN A 1 95 ? -18.071 -0.952 12.227 1.00 73.88 95 GLN A CA 1
ATOM 716 C C . GLN A 1 95 ? -18.215 0.079 13.345 1.00 73.88 95 GLN A C 1
ATOM 718 O O . GLN A 1 95 ? -18.834 -0.233 14.363 1.00 73.88 95 GLN A O 1
ATOM 723 N N . GLN A 1 96 ? -17.723 1.304 13.154 1.00 71.00 96 GLN A N 1
ATOM 724 C CA . GLN A 1 96 ? -17.962 2.386 14.111 1.00 71.00 96 GLN A CA 1
ATOM 725 C C . GLN A 1 96 ? -19.456 2.707 14.234 1.00 71.00 96 GLN A C 1
ATOM 727 O O . GLN A 1 96 ? -19.959 2.816 15.351 1.00 71.00 96 GLN A O 1
ATOM 732 N N . THR A 1 97 ? -20.191 2.746 13.116 1.00 74.88 97 THR A N 1
ATOM 733 C CA . THR A 1 97 ? -21.651 2.929 13.132 1.00 74.88 97 THR A CA 1
ATOM 734 C C . THR A 1 97 ? -22.356 1.816 13.913 1.00 74.88 97 THR A C 1
ATOM 736 O O . THR A 1 97 ? -23.242 2.096 14.715 1.00 74.88 97 THR A O 1
ATOM 739 N N . ARG A 1 98 ? -21.934 0.551 13.759 1.00 67.62 98 ARG A N 1
ATOM 740 C CA . ARG A 1 98 ? -22.504 -0.576 14.526 1.00 67.62 98 ARG A CA 1
ATOM 741 C C . ARG A 1 98 ? -22.239 -0.476 16.031 1.00 67.62 98 ARG A C 1
ATOM 743 O O . ARG A 1 98 ? -23.120 -0.804 16.817 1.00 67.62 98 ARG A O 1
ATOM 750 N N . GLN A 1 99 ? -21.051 -0.026 16.438 1.00 63.81 99 GLN A N 1
ATOM 751 C CA . GLN A 1 99 ? -20.729 0.155 17.859 1.00 63.81 99 GLN A CA 1
ATOM 752 C C . GLN A 1 99 ? -21.492 1.320 18.500 1.00 63.81 99 GLN A C 1
ATOM 754 O O . GLN A 1 99 ? -21.787 1.255 19.690 1.00 63.81 99 GLN A O 1
ATOM 759 N N . ALA A 1 100 ? -21.817 2.365 17.732 1.00 62.12 100 ALA A N 1
ATOM 760 C CA . ALA A 1 100 ? -22.623 3.485 18.212 1.00 62.12 100 ALA A CA 1
ATOM 761 C C . ALA A 1 100 ? -24.076 3.066 18.503 1.00 62.12 100 ALA A C 1
ATOM 763 O O . ALA A 1 100 ? -24.601 3.417 19.553 1.00 62.12 100 ALA A O 1
ATOM 764 N N . VAL A 1 101 ? -24.684 2.258 17.625 1.00 64.81 101 VAL A N 1
ATOM 765 C CA . VAL A 1 101 ? -26.067 1.762 17.787 1.00 64.81 101 VAL A CA 1
ATOM 766 C C . VAL A 1 101 ? -26.198 0.740 18.924 1.00 64.81 101 VAL A C 1
ATOM 768 O O . VAL A 1 101 ? -27.220 0.689 19.587 1.00 64.81 101 VAL A O 1
ATOM 771 N N . ALA A 1 102 ? -25.168 -0.063 19.204 1.00 61.31 102 ALA A N 1
ATOM 772 C CA . ALA A 1 102 ? -25.213 -1.044 20.297 1.00 61.31 102 ALA A CA 1
ATOM 773 C C . ALA A 1 102 ? -25.107 -0.429 21.712 1.00 61.31 102 ALA A C 1
ATOM 775 O O . ALA A 1 102 ? -25.156 -1.163 22.697 1.00 61.31 102 ALA A O 1
ATOM 776 N N . ARG A 1 103 ? -24.888 0.889 21.824 1.00 55.00 103 ARG A N 1
ATOM 777 C CA . ARG A 1 103 ? -24.770 1.621 23.101 1.00 55.00 103 ARG A CA 1
ATOM 778 C C . ARG A 1 103 ? -25.994 2.481 23.439 1.00 55.00 103 ARG A C 1
ATOM 780 O O . ARG A 1 103 ? -25.987 3.104 24.498 1.00 55.00 103 ARG A O 1
ATOM 787 N N . THR A 1 104 ? -26.984 2.535 22.551 1.00 55.50 104 THR A N 1
ATOM 788 C CA . THR A 1 104 ? -28.298 3.172 22.750 1.00 55.50 104 THR A CA 1
ATOM 789 C C . THR A 1 104 ? -29.338 2.119 23.068 1.00 55.50 104 THR A C 1
ATOM 791 O O . THR A 1 104 ? -30.143 2.364 23.986 1.00 55.50 104 THR A O 1
#

pLDDT: mean 82.59, std 8.45, range [55.0, 93.69]

Foldseek 3Di:
DPPVVLLVVLLVQLQVLLVVLLVQLVVLQVVLVVDDPVSSVCSNVVVVVVSVVVSVVVLVCCVVPPSHDNVSNVVNNVVSNVVSVVVSVVVVVVVVVVVVVVVD

Radius of gyration: 16.95 Å; chains: 1; bounding box: 45×14×49 Å

Sequence (104 aa):
MEPNDAYVLSLTLGIAFGVVYGLASFITYRLALRKSARTFMMVAFGGMAIRLMMAATAVVLVLALAPVQPLPFVTSFFAVFAMALVLEVTVLHRQQTRQAVART